Protein AF-A0A7X2SWB9-F1 (afdb_monomer_lite)

Radius of gyration: 17.77 Å; chains: 1; bounding box: 36×34×49 Å

Organism: Enterobacter agglomerans (NCBI:txid549)

Secondary structure (DSSP, 8-state):
--------------TTSS-EEEEETTEEEEE--TT-HHHHHHHHHHHHHHHHTT-----TT--S--PPPTT-SSS-TTHHHHHHHHHHHHHH-

InterPro domains:
  IPR006076 FAD dependent oxidoreductase [PF01266] (2-51)
  IPR036188 FAD/NAD(P)-binding domain superfamily [G3DSA:3.50.50.60] (15-52)

Structure (mmCIF, N/CA/C/O backbone):
data_AF-A0A7X2SWB9-F1
#
_entry.id   AF-A0A7X2SWB9-F1
#
loop_
_atom_site.group_PDB
_atom_site.id
_atom_site.type_symbol
_atom_site.label_atom_id
_atom_site.label_alt_id
_atom_site.label_comp_id
_atom_site.label_asym_id
_atom_site.label_entity_id
_atom_site.label_seq_id
_atom_site.pdbx_PDB_ins_code
_atom_site.Cartn_x
_atom_site.Cartn_y
_atom_site.Cartn_z
_atom_site.occupancy
_atom_site.B_iso_or_equiv
_atom_site.auth_seq_id
_atom_site.auth_comp_id
_atom_site.auth_asym_id
_atom_site.auth_atom_id
_atom_site.pdbx_PDB_model_num
ATOM 1 N N . SER A 1 1 ? -6.331 13.362 32.599 1.00 72.00 1 SER A N 1
ATOM 2 C CA . SER A 1 1 ? -5.536 13.991 31.528 1.00 72.00 1 SER A CA 1
ATOM 3 C C . SER A 1 1 ? -6.470 14.326 30.384 1.00 72.00 1 SER A C 1
ATOM 5 O O . SER A 1 1 ? -7.259 13.459 30.026 1.00 72.00 1 SER A O 1
ATOM 7 N N . GLN A 1 2 ? -6.463 15.560 29.883 1.00 86.69 2 GLN A N 1
ATOM 8 C CA . GLN A 1 2 ? -7.278 15.955 28.729 1.00 86.69 2 GLN A CA 1
ATOM 9 C C . GLN A 1 2 ? -6.495 15.632 27.447 1.00 86.69 2 GLN A C 1
ATOM 11 O O . GLN A 1 2 ? -5.279 15.786 27.430 1.00 86.69 2 GLN A O 1
ATOM 16 N N . VAL A 1 3 ? -7.165 15.101 26.424 1.00 89.06 3 VAL A N 1
ATOM 17 C CA . VAL A 1 3 ? -6.555 14.838 25.113 1.00 89.06 3 VAL A CA 1
ATOM 18 C C . VAL A 1 3 ? -6.728 16.093 24.267 1.00 89.06 3 VAL A C 1
ATOM 20 O O . VAL A 1 3 ? -7.865 16.477 24.001 1.00 89.06 3 VAL A O 1
ATOM 23 N N . ASP A 1 4 ? -5.624 16.712 23.851 1.00 94.38 4 ASP A N 1
ATOM 24 C CA . ASP A 1 4 ? -5.662 17.958 23.074 1.00 94.38 4 ASP A CA 1
ATOM 25 C C . ASP A 1 4 ? -6.096 17.728 21.616 1.00 94.38 4 ASP A C 1
ATOM 27 O O . ASP A 1 4 ? -6.753 18.583 21.028 1.00 94.38 4 ASP A O 1
ATOM 31 N N . TYR A 1 5 ? -5.777 16.560 21.037 1.00 91.81 5 TYR A N 1
ATOM 32 C CA . TYR A 1 5 ? -6.089 16.224 19.642 1.00 91.81 5 TYR A CA 1
ATOM 33 C C . TYR A 1 5 ? -6.320 14.724 19.430 1.00 91.81 5 TYR A C 1
ATOM 35 O O . TYR A 1 5 ? -5.675 13.882 20.053 1.00 91.81 5 TYR A O 1
ATOM 43 N N . CYS A 1 6 ? -7.207 14.391 18.490 1.00 93.25 6 CYS A N 1
ATOM 44 C CA . CYS A 1 6 ? -7.475 13.026 18.046 1.00 93.25 6 CYS A CA 1
ATOM 45 C C . CYS A 1 6 ? -7.629 13.003 16.521 1.00 93.25 6 CYS A C 1
ATOM 47 O O . CYS A 1 6 ? -8.267 13.886 15.948 1.00 93.25 6 CYS A O 1
ATOM 49 N N . TRP A 1 7 ? -7.059 11.992 15.866 1.00 93.25 7 TRP A N 1
ATOM 50 C CA . TRP A 1 7 ? -7.243 11.745 14.440 1.00 93.25 7 TRP A CA 1
ATOM 51 C C . TRP A 1 7 ? -7.409 10.254 14.173 1.00 93.25 7 TRP A C 1
ATOM 53 O O . TRP A 1 7 ? -7.009 9.398 14.963 1.00 93.25 7 TRP A O 1
ATOM 63 N N . GLY A 1 8 ? -7.999 9.960 13.022 1.00 92.00 8 GLY A N 1
ATOM 64 C CA . GLY A 1 8 ? -8.170 8.613 12.514 1.00 92.00 8 GLY A CA 1
ATOM 65 C C . GLY A 1 8 ? -7.991 8.590 11.004 1.00 92.00 8 GLY A C 1
ATOM 66 O O . GLY A 1 8 ? -7.980 9.624 10.339 1.00 92.00 8 GLY A O 1
ATOM 67 N N . GLY A 1 9 ? -7.848 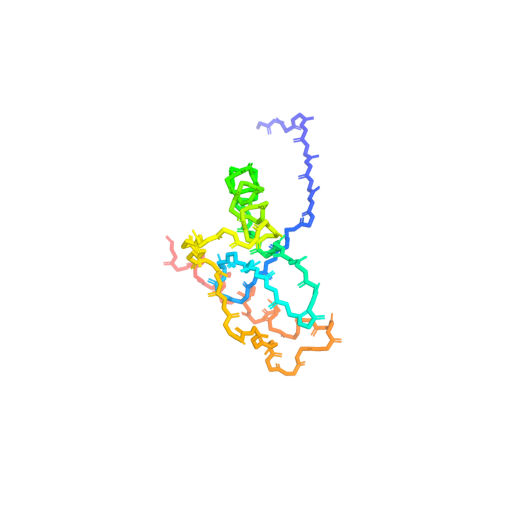7.388 10.471 1.00 88.62 9 GLY A N 1
ATOM 68 C CA . GLY A 1 9 ? -7.707 7.144 9.047 1.00 88.62 9 GLY A CA 1
ATOM 69 C C . GLY A 1 9 ? -7.928 5.670 8.748 1.00 88.62 9 GLY A C 1
ATOM 70 O O . GLY A 1 9 ? -7.911 4.830 9.650 1.00 88.62 9 GLY A O 1
ATOM 71 N N . MET A 1 10 ? -8.154 5.362 7.478 1.00 88.12 10 MET A N 1
ATOM 72 C CA . MET A 1 10 ? -8.218 3.980 7.023 1.00 88.12 10 MET A CA 1
ATOM 73 C C . MET A 1 10 ? -6.803 3.458 6.792 1.00 88.12 10 MET A C 1
ATOM 75 O O . MET A 1 10 ? -5.961 4.158 6.231 1.00 88.12 10 MET A O 1
ATOM 79 N N . VAL A 1 11 ? -6.557 2.220 7.211 1.00 85.69 11 VAL A N 1
ATOM 80 C CA . VAL A 1 11 ? -5.315 1.502 6.921 1.00 85.69 11 VAL A CA 1
ATOM 81 C C . VAL A 1 11 ? -5.643 0.415 5.914 1.00 85.69 11 VAL A C 1
ATOM 83 O O . VAL A 1 11 ? -6.490 -0.437 6.181 1.00 85.69 11 VAL A O 1
ATOM 86 N N . ASP A 1 12 ? -4.972 0.450 4.768 1.00 86.25 12 ASP A N 1
ATOM 87 C CA . ASP A 1 12 ? -5.038 -0.635 3.796 1.00 86.25 12 ASP A CA 1
ATOM 88 C C . ASP A 1 12 ? -4.338 -1.873 4.372 1.00 86.25 12 ASP A C 1
ATOM 90 O O . ASP A 1 12 ? -3.140 -1.832 4.678 1.00 86.25 12 ASP A O 1
ATOM 94 N N . MET A 1 13 ? -5.104 -2.942 4.586 1.00 86.25 13 MET A N 1
ATOM 95 C CA . MET A 1 13 ? -4.651 -4.158 5.254 1.00 86.25 13 MET A CA 1
ATOM 96 C C . MET A 1 13 ? -4.854 -5.377 4.369 1.00 86.25 13 MET A C 1
ATOM 98 O O . MET A 1 13 ? -5.943 -5.625 3.851 1.00 86.25 13 MET A O 1
ATOM 102 N N . THR A 1 14 ? -3.810 -6.190 4.285 1.00 88.06 14 THR A N 1
ATOM 103 C CA . THR A 1 14 ? -3.834 -7.508 3.654 1.00 88.06 14 THR A CA 1
ATOM 104 C C . THR A 1 14 ? -4.108 -8.583 4.701 1.00 88.06 14 THR A C 1
ATOM 106 O O . THR A 1 14 ? -3.874 -8.397 5.898 1.00 88.06 14 THR A O 1
ATOM 109 N N . ALA A 1 15 ? -4.616 -9.737 4.265 1.00 84.69 15 ALA A N 1
ATOM 110 C CA . ALA A 1 15 ? -4.915 -10.847 5.170 1.00 84.69 15 ALA A CA 1
ATOM 111 C C . ALA A 1 15 ? -3.653 -11.396 5.865 1.00 84.69 15 ALA A C 1
ATOM 113 O O . ALA A 1 15 ? -3.714 -11.769 7.035 1.00 84.69 15 ALA A O 1
ATOM 114 N N . ASP A 1 16 ? -2.513 -11.404 5.165 1.00 86.38 16 ASP A N 1
ATOM 115 C CA . ASP A 1 16 ? -1.209 -11.814 5.699 1.00 86.38 16 ASP A CA 1
ATOM 116 C C . ASP A 1 16 ? -0.452 -10.674 6.401 1.00 86.38 16 ASP A C 1
ATOM 118 O O . ASP A 1 16 ? 0.591 -10.915 7.005 1.00 86.38 16 ASP A O 1
ATOM 122 N N . ARG A 1 17 ? -1.002 -9.451 6.379 1.00 86.69 17 ARG A N 1
ATOM 123 C CA . ARG A 1 17 ? -0.412 -8.220 6.930 1.00 86.69 17 ARG A CA 1
ATOM 124 C C . ARG A 1 17 ? 0.956 -7.866 6.348 1.00 86.69 17 ARG A C 1
ATOM 126 O O . ARG A 1 17 ? 1.736 -7.158 6.988 1.00 86.69 17 ARG A O 1
ATOM 133 N N . LEU A 1 18 ? 1.245 -8.349 5.144 1.00 88.69 18 LEU A N 1
ATOM 134 C CA . LEU A 1 18 ? 2.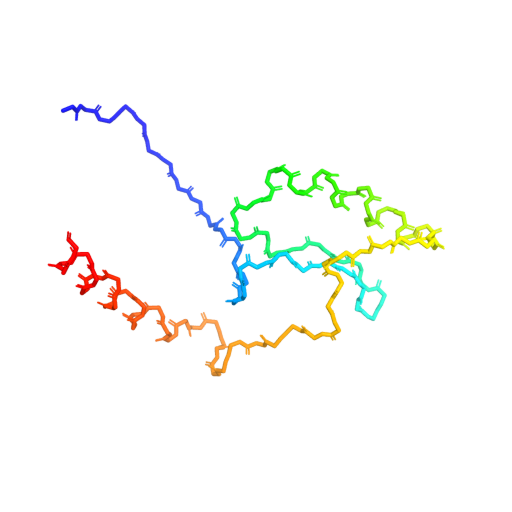465 -8.050 4.406 1.00 88.69 18 LEU A CA 1
ATOM 135 C C . LEU A 1 18 ? 2.145 -7.194 3.174 1.00 88.69 18 LEU A C 1
ATOM 137 O O . LEU A 1 18 ? 1.015 -7.241 2.688 1.00 88.69 18 LEU A O 1
ATOM 141 N N . PRO A 1 19 ? 3.109 -6.415 2.656 1.00 89.88 19 PRO A N 1
ATOM 142 C CA . PRO A 1 19 ? 2.966 -5.704 1.388 1.00 89.88 19 PRO A CA 1
ATOM 143 C C . PRO A 1 19 ? 2.837 -6.652 0.207 1.00 89.88 19 PRO A C 1
ATOM 145 O O . PRO A 1 19 ? 3.434 -7.729 0.194 1.00 89.88 19 PRO A O 1
ATOM 148 N N . HIS A 1 20 ? 2.137 -6.182 -0.820 1.00 90.94 20 HIS A N 1
ATOM 149 C CA . HIS A 1 20 ? 2.053 -6.851 -2.113 1.00 90.94 20 HIS A CA 1
ATOM 150 C C . HIS A 1 20 ? 2.479 -5.857 -3.187 1.00 90.94 20 HIS A C 1
ATOM 152 O O . HIS A 1 20 ? 1.909 -4.768 -3.307 1.00 90.94 20 HIS A O 1
ATOM 158 N N . ALA A 1 21 ? 3.510 -6.212 -3.949 1.00 92.25 21 ALA A N 1
ATOM 159 C CA . ALA A 1 21 ? 4.025 -5.369 -5.017 1.00 92.25 21 ALA A CA 1
ATOM 160 C C . ALA A 1 21 ? 4.508 -6.222 -6.185 1.00 92.25 21 ALA A C 1
ATOM 162 O O . ALA A 1 21 ? 5.192 -7.219 -5.973 1.00 92.25 21 ALA A O 1
ATOM 163 N N . GLY A 1 22 ? 4.193 -5.826 -7.410 1.00 89.81 22 GLY A N 1
ATOM 164 C CA . GLY A 1 22 ? 4.525 -6.618 -8.586 1.00 89.81 22 GLY A CA 1
ATOM 165 C C . GLY A 1 22 ? 3.839 -6.111 -9.841 1.00 89.81 22 GLY A C 1
ATOM 166 O O . GLY A 1 22 ? 3.488 -4.935 -9.938 1.00 89.81 22 GLY A O 1
ATOM 167 N N . GLU A 1 23 ? 3.668 -7.018 -10.791 1.00 88.62 23 GLU A N 1
ATOM 168 C CA . GLU A 1 23 ? 2.980 -6.787 -12.051 1.00 88.62 23 GLU A CA 1
ATOM 169 C C . GLU A 1 23 ? 1.888 -7.842 -12.217 1.00 88.62 23 GLU A C 1
ATOM 171 O O . GLU A 1 23 ? 2.125 -9.027 -11.978 1.00 88.62 23 GLU A O 1
ATOM 176 N N . GLN A 1 24 ? 0.703 -7.411 -12.634 1.00 87.25 24 GLN A N 1
ATOM 177 C CA . GLN A 1 24 ? -0.370 -8.295 -13.062 1.00 87.25 24 GLN A CA 1
ATOM 178 C C . GLN A 1 24 ? -0.952 -7.764 -14.369 1.00 87.25 24 GLN A C 1
ATOM 180 O O . GLN A 1 24 ? -1.476 -6.655 -14.397 1.00 87.25 24 GLN A O 1
ATOM 185 N N . ASP A 1 25 ? -0.851 -8.543 -15.447 1.00 89.06 25 ASP A N 1
ATOM 186 C CA . ASP A 1 25 ? -1.388 -8.194 -16.770 1.00 89.06 25 ASP A CA 1
ATOM 187 C C . ASP A 1 25 ? -0.948 -6.794 -17.264 1.00 89.06 25 ASP A C 1
ATOM 189 O O . ASP A 1 25 ? -1.749 -6.012 -17.778 1.00 89.06 25 ASP A O 1
ATOM 193 N N . GLY A 1 26 ? 0.331 -6.443 -17.065 1.00 88.50 26 GLY A N 1
ATOM 194 C CA . GLY A 1 26 ? 0.890 -5.128 -17.406 1.00 88.50 26 GLY A CA 1
ATOM 195 C C . GLY A 1 26 ? 0.567 -4.002 -16.413 1.00 88.50 26 GLY A C 1
ATOM 196 O O . GLY A 1 26 ? 1.051 -2.880 -16.580 1.00 88.50 26 GLY A O 1
ATOM 197 N N . LEU A 1 27 ? -0.225 -4.265 -15.367 1.00 90.31 27 LEU A N 1
ATOM 198 C CA . LEU A 1 27 ? -0.470 -3.326 -14.275 1.00 90.31 27 LEU A CA 1
ATOM 199 C C . LEU A 1 27 ? 0.575 -3.506 -13.175 1.00 90.31 27 LEU A C 1
ATOM 201 O O . LEU A 1 27 ? 0.578 -4.501 -12.451 1.00 90.31 27 LEU A O 1
ATOM 205 N N . PHE A 1 28 ? 1.415 -2.493 -12.996 1.00 90.81 28 PHE A N 1
ATOM 206 C CA . PHE A 1 28 ? 2.378 -2.432 -11.902 1.00 90.81 28 PHE A CA 1
ATOM 207 C C . PHE A 1 28 ? 1.716 -1.873 -10.647 1.00 90.81 28 PHE A C 1
ATOM 209 O O . PHE A 1 28 ? 1.124 -0.792 -10.671 1.00 90.81 28 PHE A O 1
ATOM 216 N N . TYR A 1 29 ? 1.833 -2.590 -9.534 1.00 92.00 29 TYR A N 1
ATOM 217 C CA . TYR A 1 29 ? 1.175 -2.230 -8.284 1.00 92.00 29 TYR A CA 1
ATOM 218 C C . TYR A 1 29 ? 2.119 -2.327 -7.089 1.00 92.00 29 TYR A C 1
ATOM 220 O O . TYR A 1 29 ? 3.100 -3.070 -7.082 1.00 92.00 29 TYR A O 1
ATOM 228 N N . SER A 1 30 ? 1.801 -1.557 -6.051 1.00 93.62 30 SER A N 1
ATOM 229 C CA . SER A 1 30 ? 2.467 -1.609 -4.755 1.00 93.62 30 SER A CA 1
ATOM 230 C C . SER A 1 30 ? 1.508 -1.098 -3.679 1.00 93.62 30 SER A C 1
ATOM 232 O O . SER A 1 30 ? 1.225 0.097 -3.609 1.00 93.62 30 SER A O 1
ATOM 234 N N . LEU A 1 31 ? 0.945 -2.015 -2.895 1.00 92.31 31 LEU A N 1
ATOM 235 C CA . LEU A 1 31 ? -0.219 -1.775 -2.036 1.00 92.31 31 LEU A CA 1
ATOM 236 C C . LEU A 1 31 ? -0.196 -2.679 -0.793 1.00 92.31 31 LEU A C 1
ATOM 238 O O . LEU A 1 31 ? 0.729 -3.475 -0.602 1.00 92.31 31 LEU A O 1
ATOM 242 N N . GLY A 1 32 ? -1.209 -2.566 0.072 1.00 91.69 32 GLY A N 1
ATOM 243 C CA . GLY A 1 32 ? -1.382 -3.498 1.185 1.00 91.69 32 GLY A CA 1
ATOM 244 C C . GLY A 1 32 ? -0.345 -3.345 2.297 1.00 91.69 32 GLY A C 1
ATOM 245 O O . GLY A 1 32 ? -0.047 -4.297 3.016 1.00 91.69 32 GLY A O 1
ATOM 246 N N . TYR A 1 33 ? 0.223 -2.147 2.458 1.00 92.56 33 TYR A N 1
ATOM 247 C CA . TYR A 1 33 ? 1.324 -1.888 3.391 1.00 92.56 33 TYR A CA 1
ATOM 248 C C . TYR A 1 33 ? 0.996 -2.137 4.873 1.00 92.56 33 TYR A C 1
ATOM 250 O O . TYR A 1 33 ? 1.909 -2.114 5.700 1.00 92.56 33 TYR A O 1
ATOM 258 N N . SER A 1 34 ? -0.273 -2.356 5.235 1.00 89.50 34 SER A N 1
ATOM 259 C CA . SER A 1 34 ? -0.691 -2.861 6.550 1.00 89.50 34 SER A CA 1
ATOM 260 C C . SER A 1 34 ? -0.105 -2.069 7.727 1.00 89.50 34 SER A C 1
ATOM 262 O O . SER A 1 34 ? 0.365 -2.639 8.708 1.00 89.50 34 SER A O 1
ATOM 264 N N . GLY A 1 35 ? -0.074 -0.737 7.604 1.00 87.00 35 GLY A N 1
ATOM 265 C CA . GLY A 1 35 ? 0.448 0.181 8.627 1.00 87.00 35 GLY A CA 1
ATOM 266 C C . GLY A 1 35 ? 1.943 0.519 8.529 1.00 87.00 35 GLY A C 1
ATOM 267 O O . GLY A 1 35 ? 2.413 1.389 9.251 1.00 87.00 35 GLY A O 1
ATOM 268 N N . HIS A 1 36 ? 2.682 -0.087 7.598 1.00 87.00 36 HIS A N 1
ATOM 269 C CA . HIS A 1 36 ? 4.129 0.112 7.422 1.00 87.00 36 HIS A CA 1
ATOM 270 C C . HIS A 1 36 ? 4.469 0.981 6.192 1.00 87.00 36 HIS A C 1
ATOM 272 O O . HIS A 1 36 ? 5.615 1.031 5.738 1.00 87.00 36 HIS A O 1
ATOM 278 N N . GLY A 1 37 ? 3.465 1.659 5.624 1.00 86.81 37 GLY A N 1
ATOM 279 C CA . GLY A 1 37 ? 3.564 2.330 4.324 1.00 86.81 37 GLY A CA 1
ATOM 280 C C . GLY A 1 37 ? 4.521 3.515 4.305 1.00 86.81 37 GLY A C 1
ATOM 281 O O . GLY A 1 37 ? 5.219 3.703 3.314 1.00 86.81 37 GLY A O 1
ATOM 282 N N . THR A 1 38 ? 4.630 4.273 5.399 1.00 86.88 38 THR A N 1
ATOM 283 C CA . THR A 1 38 ? 5.472 5.479 5.443 1.00 86.88 38 THR A CA 1
ATOM 284 C C . THR A 1 38 ? 6.931 5.164 5.125 1.00 86.88 38 THR A C 1
ATOM 286 O O . THR A 1 38 ? 7.535 5.815 4.282 1.00 86.88 38 THR A O 1
ATOM 289 N N . GLN A 1 39 ? 7.487 4.126 5.752 1.00 88.38 39 GLN A N 1
ATOM 290 C CA . GLN A 1 39 ? 8.878 3.735 5.523 1.00 88.38 39 GLN A CA 1
ATOM 291 C C . GLN A 1 39 ? 9.042 2.892 4.253 1.00 88.38 39 GLN A C 1
ATOM 293 O O . GLN A 1 39 ? 10.000 3.072 3.504 1.00 88.38 39 GLN A O 1
ATOM 298 N N . MET A 1 40 ? 8.110 1.971 3.984 1.00 89.62 40 MET A N 1
ATOM 299 C CA . MET A 1 40 ? 8.301 0.994 2.911 1.00 89.62 40 MET A CA 1
ATOM 300 C C . MET A 1 40 ? 7.956 1.524 1.528 1.00 89.62 40 MET A C 1
ATOM 302 O O . MET A 1 40 ? 8.539 1.050 0.559 1.00 89.62 40 MET A O 1
ATOM 306 N N . SER A 1 41 ? 7.082 2.526 1.418 1.00 91.94 41 SER A N 1
ATOM 307 C CA . SER A 1 41 ? 6.730 3.126 0.124 1.00 91.94 41 SER A CA 1
ATOM 308 C C . SER A 1 41 ? 7.934 3.756 -0.579 1.00 91.94 41 SER A C 1
ATOM 310 O O . SER A 1 41 ? 8.070 3.623 -1.792 1.00 91.94 41 SER A O 1
ATOM 312 N N . VAL A 1 42 ? 8.857 4.368 0.170 1.00 92.12 42 VAL A N 1
ATOM 313 C CA . VAL A 1 42 ? 10.080 4.969 -0.388 1.00 92.12 42 VAL A CA 1
ATOM 314 C C . VAL A 1 42 ? 10.986 3.900 -0.995 1.00 92.12 42 VAL A C 1
ATOM 316 O O . VAL A 1 42 ? 11.416 4.015 -2.144 1.00 92.12 42 VAL A O 1
ATOM 319 N N . TRP A 1 43 ? 11.261 2.837 -0.236 1.00 91.50 43 TRP A N 1
ATOM 320 C CA . TRP A 1 43 ? 12.075 1.724 -0.719 1.00 91.50 43 TRP A CA 1
ATOM 321 C C . TRP A 1 43 ? 11.401 1.016 -1.900 1.00 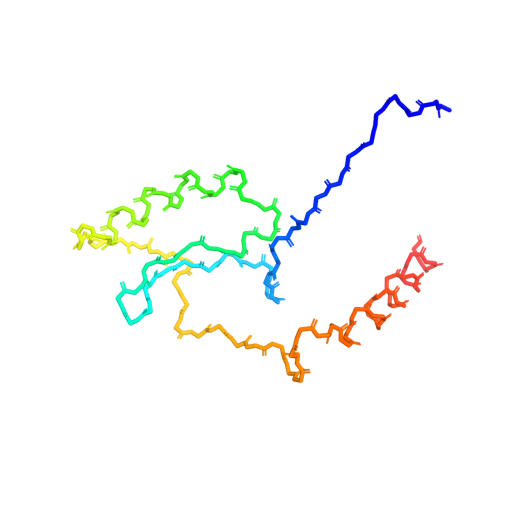91.50 43 TRP A C 1
ATOM 323 O O . TRP A 1 43 ? 12.052 0.744 -2.912 1.00 91.50 43 TRP A O 1
ATOM 333 N N . MET A 1 44 ? 10.082 0.822 -1.826 1.00 93.06 44 MET A N 1
ATOM 334 C CA . MET A 1 44 ? 9.325 0.219 -2.913 1.00 93.06 44 MET A CA 1
ATOM 335 C C . MET A 1 44 ? 9.277 1.069 -4.173 1.00 93.06 44 MET A C 1
ATOM 337 O O . MET A 1 44 ? 9.324 0.506 -5.261 1.00 93.06 44 MET A O 1
ATOM 341 N N . GLY A 1 45 ? 9.285 2.398 -4.070 1.00 92.19 45 GLY A N 1
ATOM 342 C CA . GLY A 1 45 ? 9.412 3.265 -5.241 1.00 92.19 45 GLY A CA 1
ATOM 343 C C . GLY A 1 45 ? 10.657 2.929 -6.067 1.00 92.19 45 GLY A C 1
ATOM 344 O O . GLY A 1 45 ? 10.583 2.818 -7.289 1.00 92.19 45 GLY A O 1
ATOM 345 N N . ARG A 1 46 ? 11.792 2.666 -5.406 1.00 91.88 46 ARG A N 1
ATOM 346 C CA . ARG A 1 46 ? 13.039 2.269 -6.080 1.00 91.88 46 ARG A CA 1
ATOM 347 C C . ARG A 1 46 ? 12.964 0.868 -6.691 1.00 91.88 46 ARG A C 1
ATOM 349 O O . ARG A 1 46 ? 13.454 0.665 -7.804 1.00 91.88 46 ARG A O 1
ATOM 356 N N . VAL A 1 47 ? 12.379 -0.089 -5.972 1.00 92.00 47 VAL A N 1
ATOM 357 C CA . VAL A 1 47 ? 12.217 -1.470 -6.455 1.00 92.00 47 VAL A CA 1
ATOM 358 C C . VAL A 1 47 ? 11.281 -1.504 -7.668 1.00 92.00 47 VAL A C 1
ATOM 360 O O . VAL A 1 47 ? 11.661 -2.043 -8.704 1.00 92.00 47 VAL A O 1
ATOM 363 N N . MET A 1 48 ? 10.119 -0.847 -7.595 1.00 92.69 48 MET A N 1
ATOM 364 C CA . MET A 1 48 ? 9.149 -0.788 -8.695 1.00 92.69 48 MET A CA 1
ATOM 365 C C . MET A 1 48 ? 9.686 -0.030 -9.910 1.00 92.69 48 MET A C 1
ATOM 367 O O . MET A 1 48 ? 9.476 -0.471 -11.034 1.00 92.69 48 MET A O 1
ATOM 371 N N . ALA A 1 49 ? 10.433 1.062 -9.715 1.00 92.00 49 ALA A N 1
ATOM 372 C CA . ALA A 1 49 ? 11.082 1.767 -10.823 1.00 92.00 49 ALA A CA 1
ATOM 373 C C . ALA A 1 49 ? 12.124 0.895 -11.546 1.00 92.00 49 ALA A C 1
ATOM 375 O O . ALA A 1 49 ? 12.301 1.014 -12.756 1.00 92.00 49 ALA A O 1
ATOM 376 N N . SER A 1 50 ? 12.814 0.013 -10.817 1.00 90.75 50 SER A N 1
ATOM 377 C CA . SER A 1 50 ? 13.777 -0.923 -11.409 1.00 90.75 50 SER A CA 1
ATOM 378 C C . SER A 1 50 ? 13.069 -2.039 -12.179 1.00 90.75 50 SER A C 1
ATOM 380 O O . SER A 1 50 ? 13.489 -2.366 -13.287 1.00 90.75 50 SER A O 1
ATOM 382 N N . LEU A 1 51 ? 11.963 -2.549 -11.632 1.00 88.19 51 LEU A N 1
ATOM 383 C CA . LEU A 1 51 ? 11.105 -3.542 -12.276 1.00 88.19 51 LEU A CA 1
ATOM 384 C C . LEU A 1 51 ? 10.485 -2.996 -13.580 1.00 88.19 51 LEU A C 1
ATOM 386 O O . LEU A 1 51 ? 10.573 -3.656 -14.608 1.00 88.19 51 LEU A O 1
ATOM 390 N N . LEU A 1 52 ? 9.994 -1.751 -13.575 1.00 89.44 52 LEU A N 1
ATOM 391 C CA . LEU A 1 52 ? 9.518 -1.031 -14.770 1.00 89.44 52 LEU A CA 1
ATOM 392 C C . LEU A 1 52 ? 10.603 -0.807 -15.832 1.00 89.44 52 LEU A C 1
ATOM 394 O O . LEU A 1 52 ? 10.308 -0.744 -17.019 1.00 89.44 52 LEU A O 1
ATOM 398 N N . ALA A 1 53 ? 11.859 -0.649 -15.413 1.00 90.88 53 ALA A N 1
ATOM 399 C CA . ALA A 1 53 ? 12.992 -0.461 -16.314 1.00 90.88 53 ALA A CA 1
ATOM 400 C C . ALA A 1 53 ? 13.574 -1.789 -16.835 1.00 90.88 53 ALA A C 1
ATOM 402 O O . ALA A 1 53 ? 14.698 -1.787 -17.340 1.00 90.88 53 ALA A O 1
ATOM 403 N N . GLU A 1 54 ? 12.868 -2.911 -16.635 1.00 81.81 54 GLU A N 1
ATOM 404 C CA . GLU A 1 54 ? 13.306 -4.278 -16.963 1.00 81.81 54 GLU A CA 1
ATOM 405 C C . GLU A 1 54 ? 14.6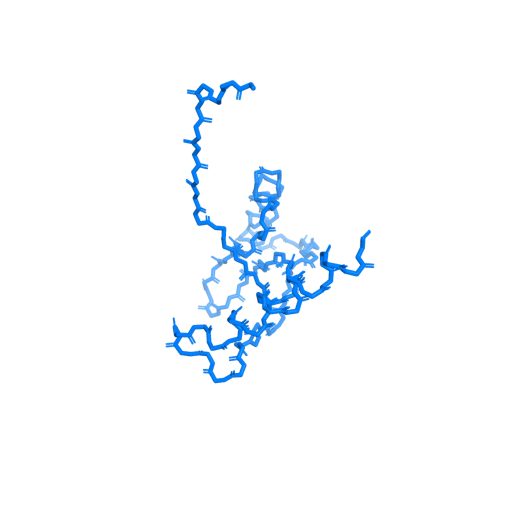67 -4.645 -16.348 1.00 81.81 54 GLU A C 1
ATOM 407 O O . GLU A 1 54 ? 15.396 -5.527 -16.811 1.00 81.81 54 GLU A O 1
ATOM 412 N N . LYS A 1 55 ? 15.038 -3.970 -15.256 1.00 75.19 55 LYS A N 1
ATOM 413 C CA . LYS A 1 55 ? 16.253 -4.285 -14.514 1.00 75.19 55 LYS A CA 1
ATOM 414 C C . LYS A 1 55 ? 15.929 -5.426 -13.567 1.00 75.19 55 LYS A C 1
ATOM 416 O O . LYS A 1 55 ? 14.967 -5.367 -12.801 1.00 75.19 55 LYS A O 1
ATOM 421 N N . ARG A 1 56 ? 16.761 -6.469 -13.598 1.00 64.56 56 ARG A N 1
ATOM 422 C CA . ARG A 1 56 ? 16.646 -7.609 -12.685 1.00 64.56 56 ARG A CA 1
ATOM 423 C C . ARG A 1 56 ? 16.683 -7.085 -11.249 1.00 64.56 56 ARG A C 1
ATOM 425 O O . ARG A 1 56 ? 17.706 -6.572 -10.804 1.00 64.56 56 ARG A O 1
ATOM 432 N N . THR A 1 57 ? 15.554 -7.179 -10.557 1.00 64.19 57 THR A N 1
ATOM 433 C CA . THR A 1 57 ? 15.398 -6.673 -9.194 1.00 64.19 57 THR A CA 1
ATOM 434 C C . THR A 1 57 ? 14.815 -7.789 -8.350 1.00 64.19 57 THR A C 1
ATOM 436 O O . THR A 1 57 ? 13.796 -8.369 -8.714 1.00 64.19 57 THR A O 1
ATOM 439 N N . GLU A 1 58 ? 15.455 -8.101 -7.229 1.00 78.62 58 GLU A N 1
ATOM 440 C CA . GLU A 1 58 ? 14.850 -8.962 -6.218 1.00 78.62 58 GLU A CA 1
ATOM 441 C C . GLU A 1 58 ? 13.737 -8.161 -5.536 1.00 78.62 58 GLU A C 1
ATOM 443 O O . GLU A 1 58 ? 14.000 -7.278 -4.719 1.00 78.62 58 GLU A O 1
ATOM 448 N N . ASN A 1 59 ? 12.488 -8.414 -5.928 1.00 86.12 59 ASN A N 1
ATOM 449 C CA . ASN A 1 59 ? 11.319 -7.893 -5.236 1.00 86.12 59 ASN A CA 1
ATOM 450 C C . ASN A 1 59 ? 10.817 -8.958 -4.240 1.00 86.12 59 ASN A C 1
ATOM 452 O O . ASN A 1 59 ? 10.105 -9.876 -4.645 1.00 86.12 59 ASN A O 1
ATOM 456 N N . PRO A 1 60 ? 11.139 -8.857 -2.93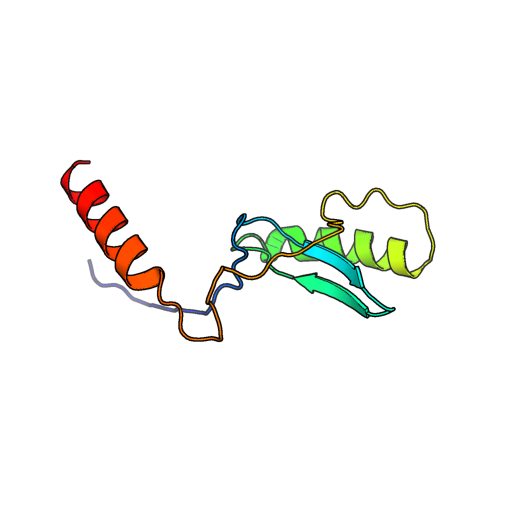8 1.00 85.75 60 PRO A N 1
ATOM 457 C CA . PRO A 1 60 ? 10.710 -9.835 -1.936 1.00 85.75 60 PRO A CA 1
ATOM 458 C C . PRO A 1 60 ? 9.196 -9.808 -1.670 1.00 85.75 60 PRO A C 1
ATOM 460 O O . PRO A 1 60 ? 8.674 -10.703 -1.007 1.00 85.75 60 PRO A O 1
ATOM 463 N N . TRP A 1 61 ? 8.488 -8.791 -2.171 1.00 87.19 61 TRP A N 1
ATOM 464 C CA . TRP A 1 61 ? 7.035 -8.652 -2.058 1.00 87.19 61 TRP A CA 1
ATOM 465 C C . TRP A 1 61 ? 6.295 -9.051 -3.333 1.00 87.19 61 TRP A C 1
ATOM 467 O O . TRP A 1 61 ? 5.077 -8.871 -3.407 1.00 87.19 61 TRP A O 1
ATOM 477 N N . GLN A 1 62 ? 7.009 -9.603 -4.319 1.00 87.62 62 GLN A N 1
ATOM 478 C CA . GLN A 1 62 ? 6.386 -10.236 -5.469 1.00 87.62 62 GLN A CA 1
ATOM 479 C C . GLN A 1 62 ? 5.654 -11.493 -5.008 1.00 87.62 62 GLN A C 1
ATOM 481 O O . GLN A 1 62 ? 6.228 -12.370 -4.361 1.00 87.62 62 GLN A O 1
ATOM 486 N N . ARG A 1 63 ? 4.359 -11.553 -5.309 1.00 81.81 63 ARG A N 1
ATOM 487 C CA . ARG A 1 63 ? 3.491 -12.681 -4.984 1.00 81.81 63 ARG A CA 1
ATOM 488 C C . ARG A 1 63 ? 2.749 -13.091 -6.241 1.00 81.81 63 ARG A C 1
ATOM 490 O O . ARG A 1 63 ? 2.128 -12.250 -6.879 1.00 81.81 63 ARG A O 1
ATOM 497 N N . ASP A 1 64 ? 2.778 -14.384 -6.542 1.00 76.31 64 ASP A N 1
ATOM 498 C CA . ASP A 1 64 ? 2.084 -14.941 -7.710 1.00 76.31 64 ASP A CA 1
ATOM 499 C C . ASP A 1 64 ? 0.563 -14.944 -7.526 1.00 76.31 64 ASP A C 1
ATOM 501 O O . ASP A 1 64 ? -0.196 -14.986 -8.489 1.00 76.31 64 ASP A O 1
ATOM 505 N N . THR A 1 65 ? 0.101 -14.932 -6.271 1.00 80.44 65 THR A N 1
ATOM 506 C CA . THR A 1 65 ? -1.322 -14.957 -5.937 1.00 80.44 65 THR A CA 1
ATOM 507 C C . THR A 1 65 ? -1.625 -14.074 -4.734 1.00 80.44 65 THR A C 1
ATOM 509 O O . THR A 1 65 ? -0.886 -14.049 -3.747 1.00 80.44 65 THR A O 1
ATOM 512 N N . TRP A 1 66 ? -2.762 -13.383 -4.804 1.00 79.69 66 TRP A N 1
ATOM 513 C CA . TRP A 1 66 ? -3.336 -12.636 -3.692 1.00 79.69 66 TRP A CA 1
ATOM 514 C C . TRP A 1 66 ? -4.779 -13.109 -3.466 1.00 79.69 66 TRP A C 1
ATOM 516 O O . TRP A 1 66 ? -5.715 -12.586 -4.074 1.00 79.69 66 TRP A O 1
ATOM 526 N N . PRO A 1 67 ? -4.981 -14.166 -2.655 1.00 81.00 67 PRO A N 1
ATOM 527 C CA . PRO A 1 67 ? -6.300 -14.753 -2.483 1.00 81.00 67 PRO A CA 1
ATOM 528 C C . PRO A 1 67 ? -7.217 -13.806 -1.706 1.00 81.00 67 PRO A C 1
ATOM 530 O O . PRO A 1 67 ? -6.864 -13.294 -0.641 1.00 81.00 67 PRO A O 1
ATOM 533 N N . ALA A 1 68 ? -8.428 -13.613 -2.225 1.00 82.00 68 ALA A N 1
ATOM 534 C CA . ALA A 1 68 ? -9.476 -12.916 -1.499 1.00 82.00 68 ALA A CA 1
ATOM 535 C C . ALA A 1 68 ? -9.875 -13.701 -0.240 1.00 82.00 68 ALA A C 1
ATOM 537 O O . ALA A 1 68 ? -9.835 -14.935 -0.208 1.00 82.00 68 ALA A O 1
ATOM 538 N N . LEU A 1 69 ? -10.314 -12.984 0.795 1.00 84.94 69 LEU A N 1
ATOM 539 C CA . LEU A 1 69 ? -10.900 -13.624 1.969 1.00 84.94 69 LEU A CA 1
ATOM 540 C C . LEU A 1 69 ? -12.160 -14.409 1.556 1.00 84.94 69 LEU A C 1
ATOM 542 O O . LEU A 1 69 ? -13.019 -13.850 0.865 1.00 84.94 69 LEU A O 1
ATOM 546 N N . PRO A 1 70 ? -12.315 -15.679 1.978 1.00 85.31 70 PRO A N 1
ATOM 547 C CA . PRO A 1 70 ? -13.471 -16.487 1.606 1.00 85.31 70 PRO A CA 1
ATOM 548 C C . PRO A 1 70 ? -14.794 -15.794 1.954 1.00 85.31 70 PRO A C 1
ATOM 550 O O . PRO A 1 70 ? -14.989 -15.320 3.074 1.00 85.31 70 PRO A O 1
ATOM 553 N N . GLY A 1 71 ? -15.704 -15.699 0.982 1.00 84.44 71 GLY A N 1
ATOM 554 C CA . GLY A 1 71 ? -17.012 -15.060 1.164 1.00 84.44 71 GLY A CA 1
ATOM 555 C C . GLY A 1 71 ? -16.968 -13.548 1.428 1.00 84.44 71 GLY A C 1
ATOM 556 O O . GLY A 1 71 ? -17.976 -12.973 1.839 1.00 84.44 71 GLY A O 1
ATOM 557 N N . TYR A 1 72 ? -15.823 -12.884 1.230 1.00 84.00 72 TYR A N 1
ATOM 558 C CA . TYR A 1 72 ? -15.706 -11.436 1.379 1.00 84.00 72 TYR A CA 1
ATOM 559 C C . TYR A 1 72 ? -16.008 -10.714 0.060 1.00 84.00 72 TYR A C 1
ATOM 561 O O . TYR A 1 72 ? -15.184 -10.665 -0.846 1.00 84.00 72 TYR A O 1
ATOM 569 N N . HIS A 1 73 ? -17.190 -10.097 -0.013 1.00 83.25 73 HIS A N 1
ATOM 570 C CA . HIS A 1 73 ? -17.636 -9.272 -1.145 1.00 83.25 73 HIS A CA 1
ATOM 571 C C . HIS A 1 73 ? -17.885 -7.814 -0.717 1.00 83.25 73 HIS A C 1
ATOM 573 O O . HIS A 1 73 ? -18.877 -7.197 -1.092 1.00 83.25 73 HIS A O 1
ATOM 579 N N . GLY A 1 74 ? -17.024 -7.279 0.156 1.00 80.56 74 GLY A N 1
ATOM 580 C CA . GLY A 1 74 ? -17.103 -5.898 0.656 1.00 80.56 74 GLY A CA 1
ATOM 581 C C . GLY A 1 74 ? -17.831 -5.728 1.994 1.00 80.56 74 GLY A C 1
ATOM 582 O O . GLY A 1 74 ? -17.623 -4.727 2.672 1.00 80.56 74 GLY A O 1
ATOM 583 N N . LYS A 1 75 ? -18.618 -6.718 2.441 1.00 84.06 75 LYS A N 1
ATOM 584 C CA . LYS A 1 75 ? -19.111 -6.785 3.830 1.00 84.06 75 LYS A CA 1
ATOM 585 C C . LYS A 1 75 ? -18.203 -7.699 4.662 1.00 84.06 75 LYS A C 1
ATOM 587 O O . LYS A 1 75 ? -18.191 -8.908 4.424 1.00 84.06 75 LYS A O 1
ATOM 592 N N . PRO A 1 76 ? -17.442 -7.164 5.630 1.00 84.38 76 PRO A N 1
ATOM 593 C CA . PRO A 1 76 ? -16.431 -7.929 6.355 1.00 84.38 76 PRO A CA 1
ATOM 594 C C . PRO A 1 76 ? -17.056 -8.757 7.487 1.00 84.38 76 PRO A C 1
ATOM 596 O O . PRO A 1 76 ? -16.983 -8.403 8.663 1.00 84.38 76 PRO A O 1
ATOM 599 N N . TRP A 1 77 ? -17.672 -9.886 7.128 1.00 88.12 77 TRP A N 1
ATOM 600 C CA . TRP A 1 77 ? -18.357 -10.807 8.050 1.00 88.12 77 TRP A CA 1
ATOM 601 C C . TRP A 1 77 ? -17.470 -11.316 9.203 1.00 88.12 77 TRP A C 1
ATOM 603 O O . TRP A 1 77 ? -17.979 -11.697 10.254 1.00 88.12 77 TRP A O 1
ATOM 613 N N . PHE A 1 78 ? -16.148 -11.301 9.024 1.00 86.19 78 PHE A N 1
ATOM 614 C CA . PHE A 1 78 ? -15.163 -11.786 9.992 1.00 86.19 78 PHE A CA 1
ATOM 615 C C . PHE A 1 78 ? -14.794 -10.753 11.071 1.00 86.19 78 PHE A C 1
ATOM 617 O O . PHE A 1 78 ? -14.308 -11.136 12.135 1.00 86.19 78 PHE A O 1
ATOM 624 N N . LEU A 1 79 ? -15.024 -9.452 10.843 1.00 87.81 79 LEU A N 1
ATOM 625 C CA . LEU A 1 79 ? -14.639 -8.408 11.805 1.00 87.81 79 LEU A CA 1
ATOM 626 C C . LEU A 1 79 ? -15.363 -8.519 13.158 1.00 87.81 79 LEU A C 1
ATOM 628 O O . LEU A 1 79 ? -14.687 -8.383 14.180 1.00 87.81 79 LEU A O 1
ATOM 632 N N . PRO A 1 80 ? -16.679 -8.810 13.227 1.00 90.38 80 PRO A N 1
ATOM 633 C CA . PRO A 1 80 ? -17.348 -9.049 14.505 1.00 90.38 80 PRO A CA 1
ATOM 634 C C . PRO A 1 80 ? -16.718 -10.198 15.306 1.00 90.38 80 PRO A C 1
ATOM 636 O O . PRO A 1 80 ? -16.530 -10.070 16.515 1.00 90.38 80 PRO A O 1
ATOM 639 N N . LEU A 1 81 ? -16.335 -11.292 14.635 1.00 91.12 81 LEU A N 1
ATOM 640 C CA . LEU A 1 81 ? -15.693 -12.447 15.272 1.00 91.12 81 LEU A CA 1
ATOM 641 C C . LEU A 1 81 ? -14.304 -12.092 15.810 1.00 91.12 81 LEU A C 1
ATOM 643 O O . LEU A 1 81 ? -13.993 -12.392 16.962 1.00 91.12 81 LEU A O 1
ATOM 647 N N . ALA A 1 82 ? -13.494 -11.396 15.007 1.00 88.25 82 ALA A N 1
ATOM 648 C CA . ALA A 1 82 ? -12.190 -10.902 15.440 1.00 88.25 82 ALA A CA 1
ATOM 649 C C . ALA A 1 82 ? -12.323 -9.966 16.653 1.00 88.25 82 ALA A C 1
ATOM 651 O O . ALA A 1 82 ? -11.578 -10.097 17.622 1.00 88.25 82 ALA A O 1
ATOM 652 N N . GLY A 1 83 ? -13.311 -9.066 16.640 1.00 90.06 83 GLY A N 1
ATOM 653 C CA . GLY A 1 83 ? -13.585 -8.159 17.754 1.00 90.06 83 GLY A CA 1
ATOM 654 C C . GLY A 1 83 ? -13.944 -8.888 19.052 1.00 90.06 83 GLY A C 1
ATOM 655 O O . GLY A 1 83 ? -13.455 -8.515 20.117 1.00 90.06 83 GLY A O 1
ATOM 656 N N . LEU A 1 84 ? -14.758 -9.946 18.981 1.00 92.88 84 LEU A N 1
ATOM 657 C CA . LEU A 1 84 ? -15.082 -10.780 20.145 1.00 92.88 84 LEU A CA 1
ATOM 658 C C . LEU A 1 84 ? -13.846 -11.501 20.692 1.00 92.88 84 LEU A C 1
ATOM 660 O O . LEU A 1 84 ? -13.635 -11.506 21.903 1.00 92.88 84 LEU A O 1
ATOM 664 N N . TYR A 1 85 ? -13.015 -12.058 19.808 1.00 90.94 85 TYR A N 1
ATOM 665 C CA . TYR A 1 85 ? -11.767 -12.715 20.195 1.00 90.94 85 TYR A CA 1
ATOM 666 C C . TYR A 1 85 ? -10.818 -11.756 20.923 1.00 90.94 85 TYR A C 1
ATOM 668 O O . TYR A 1 85 ? -10.346 -12.077 22.012 1.00 90.94 85 TYR A O 1
ATOM 676 N N . TYR A 1 86 ? -10.578 -10.562 20.369 1.00 89.44 86 TYR A N 1
ATOM 677 C CA . TYR A 1 86 ? -9.693 -9.581 21.001 1.00 89.44 86 TYR A CA 1
ATOM 678 C C . TYR A 1 86 ? -10.247 -9.080 22.339 1.00 89.44 86 TYR A C 1
ATOM 680 O O . TYR A 1 86 ? -9.497 -9.011 23.304 1.00 89.44 86 TYR A O 1
ATOM 688 N N . LYS A 1 87 ? -11.563 -8.853 22.460 1.00 90.38 87 LYS A N 1
ATOM 689 C CA . LYS A 1 87 ? -12.186 -8.521 23.756 1.00 90.38 87 LYS A CA 1
ATOM 690 C C . LYS A 1 87 ? -12.023 -9.628 24.799 1.00 90.38 87 LYS A C 1
ATOM 692 O O . LYS A 1 87 ? -11.821 -9.335 25.973 1.00 90.38 87 LYS A O 1
ATOM 697 N N . ALA A 1 88 ? -12.147 -10.892 24.393 1.00 93.94 88 ALA A N 1
ATOM 698 C CA . ALA A 1 88 ? -11.935 -12.021 25.293 1.00 93.94 88 ALA A CA 1
ATOM 699 C C . ALA A 1 88 ? -10.464 -12.121 25.720 1.00 93.94 88 ALA A C 1
ATOM 701 O O . ALA A 1 88 ? -10.187 -12.328 26.898 1.00 93.94 88 ALA A O 1
ATOM 702 N N . LYS A 1 89 ? -9.534 -11.919 24.779 1.00 92.19 89 LYS A N 1
ATOM 703 C CA . LYS A 1 89 ? -8.094 -11.894 25.045 1.00 92.19 89 LYS A CA 1
ATOM 704 C C . LYS A 1 89 ? -7.712 -10.776 26.018 1.00 92.19 89 LYS A C 1
ATOM 706 O O . LYS A 1 89 ? -7.005 -11.061 26.974 1.00 92.19 89 LYS A O 1
ATOM 711 N N . ASP A 1 90 ? -8.224 -9.562 25.827 1.00 90.88 90 ASP A N 1
ATOM 712 C CA . ASP A 1 90 ? -7.963 -8.419 26.717 1.00 90.88 90 ASP A CA 1
ATOM 713 C C . ASP A 1 90 ? -8.503 -8.637 28.135 1.00 90.88 90 ASP A C 1
ATOM 715 O O . ASP A 1 90 ? -7.980 -8.076 29.085 1.00 90.88 90 ASP A O 1
ATOM 719 N N . ARG A 1 91 ? -9.552 -9.453 28.296 1.00 89.75 91 ARG A N 1
ATOM 720 C CA . ARG A 1 91 ? -10.119 -9.787 29.611 1.00 89.75 91 ARG A CA 1
ATOM 721 C C . ARG A 1 91 ? -9.341 -10.883 30.346 1.00 89.75 91 ARG A C 1
ATOM 723 O O . ARG A 1 91 ? -9.493 -11.022 31.557 1.00 89.75 91 ARG A O 1
ATOM 730 N N . LEU A 1 92 ? -8.599 -11.704 29.606 1.00 87.62 92 LEU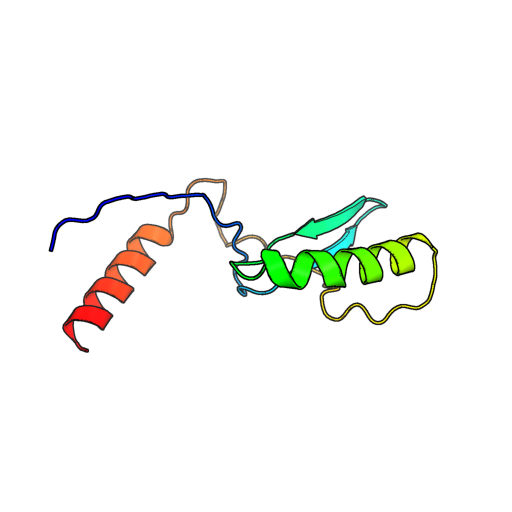 A N 1
ATOM 731 C CA . LEU A 1 92 ? -7.778 -12.796 30.136 1.00 87.62 92 LEU A CA 1
ATOM 732 C C . LEU A 1 92 ? -6.302 -12.401 30.295 1.00 87.62 92 LEU A C 1
ATOM 734 O O . LEU A 1 92 ? -5.543 -13.169 30.885 1.00 87.62 92 LEU A O 1
ATOM 738 N N . SER A 1 93 ? -5.908 -11.250 29.744 1.00 66.81 93 SER A N 1
ATOM 739 C CA . SER A 1 93 ? -4.605 -10.611 29.942 1.00 66.81 93 SER A CA 1
ATOM 740 C C . SER A 1 93 ? -4.628 -9.663 31.131 1.00 66.81 93 SER A C 1
ATOM 742 O O . SER A 1 93 ? -3.510 -9.413 31.631 1.00 66.81 93 SER A O 1
#

Foldseek 3Di:
DDDPDDDDDDDQAAPVQPWAFDDDPNDGDTGRNNPVCVVVVVVVVVQSVCVVVVHDHPDVRYDPDRDDDPPDPPPCPCVVVVVVVVVVVVVVD

Sequence (93 aa):
SQVDYCWGGMVDMTADRLPHAGEQDGLFYSLGYSGHGTQMSVWMGRVMASLLAEKRTENPWQRDTWPALPGYHGKPWFLPLAGLYYKAKDRLS

pLDDT: mean 87.26, std 5.89, range [64.19, 94.38]